Protein AF-A0AB34VGN8-F1 (afdb_monomer_lite)

Secondary structure (DSSP, 8-state):
-TTTHHHHHHHHHHHHHHH-GGG--HHHHHHHHHHTTT-HHHHHHHHHH-------TT------TT----PPP--SSS-S-----------TT-B--HHHHHHHHHHHHHHS---S--HHHHH-SSTT-BGGGSGGG-TTS---------

pLDDT: mean 86.6, std 7.95, range [56.22, 95.88]

Structure (mmCIF, N/CA/C/O backbone):
data_AF-A0AB34VGN8-F1
#
_entry.id   AF-A0AB34VGN8-F1
#
loop_
_atom_site.group_PDB
_atom_site.id
_atom_site.type_symbol
_atom_site.label_atom_id
_atom_site.label_alt_id
_atom_site.label_comp_id
_atom_site.label_asym_id
_atom_site.label_entity_id
_atom_site.label_seq_id
_atom_site.pdbx_PDB_ins_code
_atom_site.Cartn_x
_atom_site.Cartn_y
_atom_site.Cartn_z
_atom_site.occupancy
_atom_site.B_iso_or_equiv
_atom_site.auth_seq_id
_atom_site.auth_comp_id
_atom_site.auth_asym_id
_atom_site.auth_atom_id
_atom_site.pdbx_PDB_model_num
ATOM 1 N N . MET A 1 1 ? 4.651 -7.381 7.683 1.00 71.56 1 MET A N 1
ATOM 2 C CA . MET A 1 1 ? 4.475 -5.906 7.679 1.00 71.56 1 MET A CA 1
ATOM 3 C C . MET A 1 1 ? 3.024 -5.536 7.493 1.00 71.56 1 MET A C 1
ATOM 5 O O . MET A 1 1 ? 2.394 -5.264 8.498 1.00 71.56 1 MET A O 1
ATOM 9 N N . TYR A 1 2 ? 2.470 -5.624 6.280 1.00 74.44 2 TYR A N 1
ATOM 10 C CA . TYR A 1 2 ? 1.071 -5.264 6.053 1.00 74.44 2 TYR A CA 1
ATOM 11 C C . TYR A 1 2 ? 0.116 -6.008 6.992 1.00 74.44 2 TYR A C 1
ATOM 13 O O . TYR A 1 2 ? -0.821 -5.406 7.498 1.00 74.44 2 TYR A O 1
ATOM 21 N N . SER A 1 3 ? 0.352 -7.294 7.265 1.00 78.62 3 SER A N 1
ATOM 22 C CA . SER A 1 3 ? -0.505 -8.115 8.135 1.00 78.62 3 SER A CA 1
ATOM 23 C C . SER A 1 3 ? -0.320 -7.893 9.639 1.00 78.62 3 SER A C 1
ATOM 25 O O . SER A 1 3 ? -1.204 -8.272 10.397 1.00 78.62 3 SER A O 1
ATOM 27 N N . ASP A 1 4 ? 0.787 -7.281 10.069 1.00 82.62 4 ASP A N 1
ATOM 28 C CA . ASP A 1 4 ? 1.220 -7.326 11.476 1.00 82.62 4 ASP A CA 1
ATOM 29 C C . ASP A 1 4 ? 1.577 -5.940 12.015 1.00 82.62 4 ASP A C 1
ATOM 31 O O . ASP A 1 4 ? 1.075 -5.529 13.056 1.00 82.62 4 ASP A O 1
ATOM 35 N N . ILE A 1 5 ? 2.408 -5.199 11.277 1.00 84.81 5 ILE A N 1
ATOM 36 C CA . ILE A 1 5 ? 2.937 -3.891 11.667 1.00 84.81 5 ILE A CA 1
ATOM 37 C C . ILE A 1 5 ? 1.884 -2.806 11.459 1.00 84.81 5 ILE A C 1
ATOM 39 O O . ILE A 1 5 ? 1.540 -2.131 12.423 1.00 84.81 5 ILE A O 1
ATOM 43 N N . ASP A 1 6 ? 1.314 -2.675 10.256 1.00 84.25 6 ASP A N 1
ATOM 44 C CA . ASP A 1 6 ? 0.307 -1.634 9.993 1.00 84.25 6 ASP A CA 1
ATOM 45 C C . ASP A 1 6 ? -0.894 -1.746 10.952 1.00 84.25 6 ASP A C 1
ATOM 47 O O . ASP A 1 6 ? -1.248 -0.741 11.566 1.00 84.25 6 ASP A O 1
ATOM 51 N N . PRO A 1 7 ? -1.475 -2.944 11.199 1.00 85.62 7 PRO A N 1
ATOM 52 C CA . PRO A 1 7 ? -2.574 -3.079 12.149 1.00 85.62 7 PRO A CA 1
ATOM 53 C C . PRO A 1 7 ? -2.164 -2.785 13.597 1.00 85.62 7 PRO A C 1
ATOM 55 O O . PRO A 1 7 ? -2.998 -2.347 14.387 1.00 85.62 7 PRO A O 1
ATOM 58 N N . ALA A 1 8 ? -0.908 -3.047 13.975 1.00 89.44 8 ALA A N 1
ATOM 59 C CA . ALA A 1 8 ? -0.403 -2.710 15.304 1.00 89.44 8 ALA A CA 1
ATOM 60 C C . ALA A 1 8 ? -0.245 -1.194 15.475 1.00 89.44 8 ALA A C 1
ATOM 62 O O . ALA A 1 8 ? -0.656 -0.666 16.508 1.00 89.44 8 ALA A O 1
ATOM 63 N N . ILE A 1 9 ? 0.274 -0.500 14.455 1.00 89.38 9 ILE A N 1
ATOM 64 C CA . ILE A 1 9 ? 0.336 0.966 14.424 1.00 89.38 9 ILE A CA 1
ATOM 65 C C . ILE A 1 9 ? -1.080 1.533 14.534 1.00 89.38 9 ILE A C 1
ATOM 67 O O . ILE A 1 9 ? -1.334 2.352 15.409 1.00 89.38 9 ILE A O 1
ATOM 71 N N . ASP A 1 10 ? -2.028 1.048 13.730 1.00 87.38 10 ASP A N 1
ATOM 72 C CA . ASP A 1 10 ? -3.406 1.548 13.754 1.00 87.38 10 ASP A CA 1
ATOM 73 C C . ASP A 1 10 ? -4.055 1.378 15.138 1.00 87.38 10 ASP A C 1
ATOM 75 O O . ASP A 1 10 ? -4.687 2.305 15.645 1.00 87.38 10 ASP A O 1
ATOM 79 N N . LYS A 1 11 ? -3.855 0.224 15.792 1.00 89.50 11 LYS A N 1
ATOM 80 C CA . LYS A 1 11 ? -4.339 -0.022 17.162 1.00 89.50 11 LYS A CA 1
ATOM 81 C C . LYS A 1 11 ? -3.696 0.910 18.187 1.00 89.50 11 LYS A C 1
ATOM 83 O O . LYS A 1 11 ? -4.401 1.462 19.028 1.00 89.50 11 LYS A O 1
ATOM 88 N N . MET A 1 12 ? -2.375 1.081 18.128 1.00 92.31 12 MET A N 1
ATOM 89 C CA . MET A 1 12 ? -1.645 1.988 19.016 1.00 92.31 12 MET A CA 1
ATOM 90 C C . MET A 1 12 ? -2.165 3.420 18.867 1.00 92.31 12 MET A C 1
ATOM 92 O O . MET A 1 12 ? -2.486 4.071 19.857 1.00 92.31 12 MET A O 1
ATOM 96 N N . MET A 1 13 ? -2.301 3.889 17.631 1.00 91.62 13 MET A N 1
ATOM 97 C CA . MET A 1 13 ? -2.701 5.260 17.329 1.00 91.62 13 MET A CA 1
ATOM 98 C C . MET A 1 13 ? -4.159 5.535 17.708 1.00 91.62 13 MET A C 1
ATOM 100 O O . MET A 1 13 ? -4.460 6.609 18.221 1.00 91.62 13 MET A O 1
ATOM 104 N N . GLN A 1 14 ? -5.053 4.553 17.549 1.00 90.56 14 GLN A N 1
ATOM 105 C CA . GLN A 1 14 ? -6.417 4.627 18.087 1.00 90.56 14 GLN A CA 1
ATOM 106 C C . GLN A 1 14 ? -6.419 4.734 19.613 1.00 90.56 14 GLN A C 1
ATOM 108 O O . GLN A 1 14 ? -7.089 5.606 20.158 1.00 90.56 14 GLN A O 1
ATOM 113 N N . SER A 1 15 ? -5.617 3.915 20.299 1.00 93.50 15 SER A N 1
ATOM 114 C CA . SER A 1 15 ? -5.504 3.972 21.758 1.00 93.50 15 SER A CA 1
ATOM 115 C C . SER A 1 15 ? -5.001 5.332 22.250 1.00 93.50 15 SER A C 1
ATOM 117 O O . SER A 1 15 ? -5.508 5.826 23.255 1.00 93.50 15 SER A O 1
ATOM 119 N N . ILE A 1 16 ? -4.031 5.944 21.563 1.00 94.06 16 ILE A N 1
ATOM 120 C CA . ILE A 1 16 ? -3.542 7.294 21.887 1.00 94.06 16 ILE A CA 1
ATOM 121 C C . ILE A 1 16 ? -4.652 8.317 21.653 1.00 94.06 16 ILE A C 1
ATOM 123 O O . ILE A 1 16 ? -4.965 9.092 22.546 1.00 94.06 16 ILE A O 1
ATOM 127 N N . ALA A 1 17 ? -5.318 8.275 20.498 1.00 92.31 17 ALA A N 1
ATOM 128 C CA . ALA A 1 17 ? -6.390 9.217 20.185 1.00 92.31 17 ALA A CA 1
ATOM 129 C C . ALA A 1 17 ? -7.556 9.181 21.193 1.00 92.31 17 ALA A C 1
ATOM 131 O O . ALA A 1 17 ? -8.212 10.198 21.405 1.00 92.31 17 ALA A O 1
ATOM 132 N N . GLU A 1 18 ? -7.832 8.023 21.796 1.00 93.06 18 GLU A N 1
ATOM 133 C CA . GLU A 1 18 ? -8.916 7.844 22.769 1.00 93.06 18 GLU A CA 1
ATOM 134 C C . GLU A 1 18 ? -8.518 8.197 24.206 1.00 93.06 18 GLU A C 1
ATOM 136 O O . GLU A 1 18 ? -9.338 8.740 24.945 1.00 93.06 18 GLU A O 1
ATOM 141 N N . ASN A 1 19 ? -7.288 7.878 24.614 1.00 95.88 19 ASN A N 1
ATOM 142 C CA . ASN A 1 19 ? -6.876 7.948 26.021 1.00 95.88 19 ASN A CA 1
ATOM 143 C C . ASN A 1 19 ? -5.882 9.077 26.315 1.00 95.88 19 ASN A C 1
ATOM 145 O O . ASN A 1 19 ? -5.734 9.463 27.471 1.00 95.88 19 ASN A O 1
ATOM 149 N N . ASP A 1 20 ? -5.200 9.586 25.291 1.00 94.50 20 ASP A N 1
ATOM 150 C CA . ASP A 1 20 ? -4.138 10.584 25.404 1.00 94.50 20 ASP A CA 1
ATOM 151 C C . ASP A 1 20 ? -4.055 11.479 24.145 1.00 94.50 20 ASP A C 1
ATOM 153 O O . ASP A 1 20 ? -3.052 11.487 23.421 1.00 94.50 20 ASP A O 1
ATOM 157 N N . PRO A 1 21 ? -5.135 12.216 23.820 1.00 90.06 21 PRO A N 1
ATOM 158 C CA . PRO A 1 21 ? -5.215 12.993 22.585 1.00 90.06 21 PRO A CA 1
ATOM 159 C C . PRO A 1 21 ? -4.195 14.138 22.514 1.00 90.06 21 PRO A C 1
ATOM 161 O O . PRO A 1 21 ? -3.899 14.608 21.420 1.00 90.06 21 PRO A O 1
ATOM 164 N N . GLU A 1 22 ? -3.642 14.586 23.645 1.00 92.38 22 GLU A N 1
ATOM 165 C CA . GLU A 1 22 ? -2.608 15.632 23.683 1.00 92.38 22 GLU A CA 1
ATOM 166 C C . GLU A 1 22 ? -1.274 15.155 23.087 1.00 92.38 22 GLU A C 1
ATOM 168 O O . GLU A 1 22 ? -0.515 15.965 22.560 1.00 92.38 22 GLU A O 1
ATOM 173 N N . ASN A 1 23 ? -1.018 13.843 23.109 1.00 91.31 23 ASN A N 1
ATOM 174 C CA . ASN A 1 23 ? 0.157 13.217 22.498 1.00 91.31 23 ASN A CA 1
ATOM 175 C C . ASN A 1 23 ? -0.114 12.673 21.084 1.00 91.31 23 ASN A C 1
ATOM 177 O O . ASN A 1 23 ? 0.728 11.981 20.504 1.00 91.31 23 ASN A O 1
ATOM 181 N N . LEU A 1 24 ? -1.283 12.968 20.507 1.00 92.56 24 LEU A N 1
ATOM 182 C CA . LEU A 1 24 ? -1.620 12.549 19.155 1.00 92.56 24 LEU A CA 1
ATOM 183 C C . LEU A 1 24 ? -0.980 13.486 18.120 1.00 92.56 24 LEU A C 1
ATOM 185 O O . LEU A 1 24 ? -1.452 14.598 17.892 1.00 92.56 24 LEU A O 1
ATOM 189 N N . ASP A 1 25 ? 0.063 13.006 17.445 1.00 92.62 25 ASP A N 1
ATOM 190 C CA . ASP A 1 25 ? 0.825 13.783 16.465 1.00 92.62 25 ASP A CA 1
ATOM 191 C C . ASP A 1 25 ? 0.889 13.100 15.086 1.00 92.62 25 ASP A C 1
ATOM 193 O O . ASP A 1 25 ? 1.143 11.896 14.961 1.00 92.62 25 ASP A O 1
ATOM 197 N N . LEU A 1 26 ? 0.680 13.898 14.033 1.00 90.50 26 LEU A N 1
ATOM 198 C CA . LEU A 1 26 ? 0.717 13.439 12.645 1.00 90.50 26 LEU A CA 1
ATOM 199 C C . LEU A 1 26 ? 2.127 13.005 12.237 1.00 90.50 26 LEU A C 1
ATOM 201 O O . LEU A 1 26 ? 2.263 12.012 11.527 1.00 90.50 26 LEU A O 1
ATOM 205 N N . GLN A 1 27 ? 3.174 13.721 12.662 1.00 91.25 27 GLN A N 1
ATOM 206 C CA . GLN A 1 27 ? 4.543 13.368 12.268 1.00 91.25 27 GLN A CA 1
ATOM 207 C C . GLN A 1 27 ? 4.954 12.024 12.861 1.00 91.25 27 GLN A C 1
ATOM 209 O O . GLN A 1 27 ? 5.486 11.180 12.151 1.00 91.25 27 GLN A O 1
ATOM 214 N N . SER A 1 28 ? 4.607 11.777 14.120 1.00 89.38 28 SER A N 1
ATOM 215 C CA . SER A 1 28 ? 4.819 10.500 14.800 1.00 89.38 28 SER A CA 1
ATOM 216 C C . SER A 1 28 ? 4.075 9.355 14.105 1.00 89.38 28 SER A C 1
ATOM 218 O O . SER A 1 28 ? 4.643 8.283 13.895 1.00 89.38 28 SER A O 1
ATOM 220 N N . TYR A 1 29 ? 2.827 9.585 13.676 1.00 89.31 29 TYR A N 1
ATOM 221 C CA . TYR A 1 29 ? 2.072 8.623 12.867 1.00 89.31 29 TYR A CA 1
ATOM 222 C C . TYR A 1 29 ? 2.769 8.306 11.533 1.00 89.31 29 TYR A C 1
ATOM 224 O O . TYR A 1 29 ? 2.933 7.134 11.178 1.00 89.31 29 TYR A O 1
ATOM 232 N N . LEU A 1 30 ? 3.178 9.342 10.793 1.00 88.31 30 LEU A N 1
ATOM 233 C CA . LEU A 1 30 ? 3.865 9.193 9.510 1.00 88.31 30 LEU A CA 1
ATOM 234 C C . LEU A 1 30 ? 5.199 8.461 9.692 1.00 88.31 30 LEU A C 1
ATOM 236 O O . LEU A 1 30 ? 5.480 7.514 8.959 1.00 88.31 30 LEU A O 1
ATOM 240 N N . GLU A 1 31 ? 5.975 8.828 10.709 1.00 89.31 31 GLU A N 1
ATOM 241 C CA . GLU A 1 31 ? 7.247 8.188 11.028 1.00 89.31 31 GLU A CA 1
ATOM 242 C C . GLU A 1 31 ? 7.050 6.705 11.352 1.00 89.31 31 GLU A C 1
ATOM 244 O O . GLU A 1 31 ? 7.736 5.865 10.781 1.00 89.31 31 GLU A O 1
ATOM 249 N N . LEU A 1 32 ? 6.066 6.325 12.173 1.00 87.94 32 LEU A N 1
ATOM 250 C CA . LEU A 1 32 ? 5.785 4.910 12.460 1.00 87.94 32 LEU A CA 1
ATOM 251 C C . LEU A 1 32 ? 5.445 4.112 11.193 1.00 87.94 32 LEU A C 1
ATOM 253 O O . LEU A 1 32 ? 5.907 2.982 11.024 1.00 87.94 32 LEU A O 1
ATOM 257 N N . ARG A 1 33 ? 4.660 4.699 10.282 1.00 84.88 33 ARG A N 1
ATOM 258 C CA . ARG A 1 33 ? 4.240 4.051 9.027 1.00 84.88 33 ARG A CA 1
ATOM 259 C C . ARG A 1 33 ? 5.371 3.958 8.003 1.00 84.88 33 ARG A C 1
ATOM 261 O O . ARG A 1 33 ? 5.430 2.982 7.257 1.00 84.88 33 ARG A O 1
ATOM 268 N N . HIS A 1 34 ? 6.258 4.949 7.946 1.00 84.25 34 HIS A N 1
ATOM 269 C CA . HIS A 1 34 ? 7.319 5.021 6.942 1.00 84.25 34 HIS A CA 1
ATOM 270 C C . HIS A 1 34 ? 8.648 4.423 7.419 1.00 84.25 34 HIS A C 1
ATOM 272 O O . HIS A 1 34 ? 9.316 3.744 6.637 1.00 84.25 34 HIS A O 1
ATOM 278 N N . SER A 1 35 ? 9.039 4.633 8.674 1.00 82.44 35 SER A N 1
ATOM 279 C CA . SER A 1 35 ? 10.381 4.318 9.192 1.00 82.44 35 SER A CA 1
ATOM 280 C C . SER A 1 35 ? 10.749 2.842 9.106 1.00 82.44 35 SER A C 1
ATOM 282 O O . SER A 1 35 ? 11.895 2.519 8.815 1.00 82.44 35 SER A O 1
ATOM 284 N N . VAL A 1 36 ? 9.796 1.924 9.294 1.00 79.69 36 VAL A N 1
ATOM 285 C CA . VAL A 1 36 ? 10.084 0.481 9.259 1.00 79.69 36 VAL A CA 1
ATOM 286 C C . VAL A 1 36 ? 10.583 0.058 7.872 1.00 79.69 36 VAL A C 1
ATOM 288 O O . VAL A 1 36 ? 11.609 -0.618 7.767 1.00 79.69 36 VAL A O 1
ATOM 291 N N . LEU A 1 37 ? 9.900 0.497 6.807 1.00 81.00 37 LEU A N 1
ATOM 292 C CA . LEU A 1 37 ? 10.311 0.240 5.418 1.00 81.00 37 LEU A CA 1
ATOM 293 C C . LEU A 1 37 ? 11.521 1.059 4.988 1.00 81.00 37 LEU A C 1
ATOM 295 O O . LEU A 1 37 ? 12.278 0.603 4.141 1.00 81.00 37 LEU A O 1
ATOM 299 N N . ASN A 1 38 ? 11.693 2.249 5.559 1.00 83.19 38 ASN A N 1
ATOM 300 C CA . ASN A 1 38 ? 12.762 3.174 5.195 1.00 83.19 38 ASN A CA 1
ATOM 301 C C . ASN A 1 38 ? 13.944 3.132 6.178 1.00 83.19 38 ASN A C 1
ATOM 303 O O . ASN A 1 38 ? 14.779 4.036 6.193 1.00 83.19 38 ASN A O 1
ATOM 307 N N . SER A 1 39 ? 14.025 2.095 7.015 1.00 88.06 39 SER A N 1
ATOM 308 C CA . SER A 1 39 ? 15.112 1.947 7.978 1.00 88.06 39 SER A CA 1
ATOM 309 C C . SER A 1 39 ? 16.438 1.708 7.258 1.00 88.06 39 SER A C 1
ATOM 311 O O . SER A 1 39 ? 16.489 1.065 6.209 1.00 88.06 39 SER A O 1
ATOM 313 N N . SER A 1 40 ? 17.539 2.172 7.852 1.00 90.19 40 SER A N 1
ATOM 314 C CA . SER A 1 40 ? 18.880 1.996 7.278 1.00 90.19 40 SER A CA 1
ATOM 315 C C . SER A 1 40 ? 19.213 0.528 6.998 1.00 90.19 40 SER A C 1
ATOM 317 O O . SER A 1 40 ? 19.801 0.228 5.965 1.00 90.19 40 SER A O 1
ATOM 319 N N . ALA A 1 41 ? 18.778 -0.392 7.866 1.00 90.19 41 ALA A N 1
ATOM 320 C CA . ALA A 1 41 ? 18.965 -1.828 7.682 1.00 90.19 41 ALA A CA 1
ATOM 321 C C . ALA A 1 41 ? 18.245 -2.361 6.430 1.00 90.19 41 ALA A C 1
ATOM 323 O O . ALA A 1 41 ? 18.845 -3.107 5.655 1.00 90.19 41 ALA A O 1
ATOM 324 N N . ILE A 1 42 ? 16.987 -1.961 6.202 1.00 88.31 42 ILE A N 1
ATOM 325 C CA . ILE A 1 42 ? 16.249 -2.337 4.988 1.00 88.31 42 ILE A CA 1
ATOM 326 C C . ILE A 1 42 ? 16.903 -1.712 3.756 1.00 88.31 42 ILE A C 1
ATOM 328 O O . ILE A 1 42 ? 17.112 -2.416 2.773 1.00 88.31 42 ILE A O 1
ATOM 332 N N . SER A 1 43 ? 17.313 -0.444 3.823 1.00 89.00 43 SER A N 1
ATOM 333 C CA . SER A 1 43 ? 18.029 0.220 2.729 1.00 89.00 43 SER A CA 1
ATOM 334 C C . SER A 1 43 ? 19.337 -0.490 2.371 1.00 89.00 43 SER A C 1
ATOM 336 O O . SER A 1 43 ? 19.617 -0.682 1.193 1.00 89.00 43 SER A O 1
ATOM 338 N N . THR A 1 44 ? 20.119 -0.951 3.355 1.00 91.25 44 THR A N 1
ATOM 339 C CA . THR A 1 44 ? 21.337 -1.743 3.105 1.00 91.25 44 THR A CA 1
ATOM 340 C C . THR A 1 44 ? 21.027 -3.072 2.416 1.00 91.25 44 THR A C 1
ATOM 342 O O . THR A 1 44 ? 21.732 -3.455 1.484 1.00 91.25 44 THR A O 1
ATOM 345 N N . LEU A 1 45 ? 19.974 -3.776 2.846 1.00 91.06 45 LEU A N 1
ATOM 346 C CA . LEU A 1 45 ? 19.554 -5.022 2.201 1.00 91.06 45 LEU A CA 1
ATOM 347 C C . LEU A 1 45 ? 19.090 -4.774 0.765 1.00 91.06 45 LEU A C 1
ATOM 349 O O . LEU A 1 45 ? 19.479 -5.509 -0.139 1.00 91.06 45 LEU A O 1
ATOM 353 N N . LEU A 1 46 ? 18.290 -3.732 0.548 1.00 90.12 46 LEU A N 1
ATOM 354 C CA . LEU A 1 46 ? 17.817 -3.365 -0.780 1.00 90.12 46 LEU A CA 1
ATOM 355 C C . LEU A 1 46 ? 18.975 -2.973 -1.687 1.00 90.12 46 LEU A C 1
ATOM 357 O O . LEU A 1 46 ? 19.025 -3.466 -2.798 1.00 90.12 46 LEU A O 1
ATOM 361 N N . GLU A 1 47 ? 19.940 -2.179 -1.231 1.00 90.31 47 GLU A N 1
ATOM 362 C CA . GLU A 1 47 ? 21.089 -1.811 -2.065 1.00 90.31 47 GLU A CA 1
ATOM 363 C C . GLU A 1 47 ? 21.907 -3.032 -2.503 1.00 90.31 47 GLU A C 1
ATOM 365 O O . GLU A 1 47 ? 22.392 -3.084 -3.629 1.00 90.31 47 GLU A O 1
ATOM 370 N N . TYR A 1 48 ? 22.023 -4.042 -1.638 1.00 92.94 48 TYR A N 1
ATOM 371 C CA . TYR A 1 48 ? 22.736 -5.273 -1.968 1.00 92.94 48 TYR A CA 1
ATOM 372 C C . TYR A 1 48 ? 21.956 -6.179 -2.934 1.00 92.94 48 TYR A C 1
ATOM 374 O O . TYR A 1 48 ? 22.548 -6.781 -3.828 1.00 92.94 48 TYR A O 1
ATOM 382 N N . PHE A 1 49 ? 20.640 -6.306 -2.743 1.00 91.19 49 PHE A N 1
ATOM 383 C CA . PHE A 1 49 ? 19.797 -7.235 -3.504 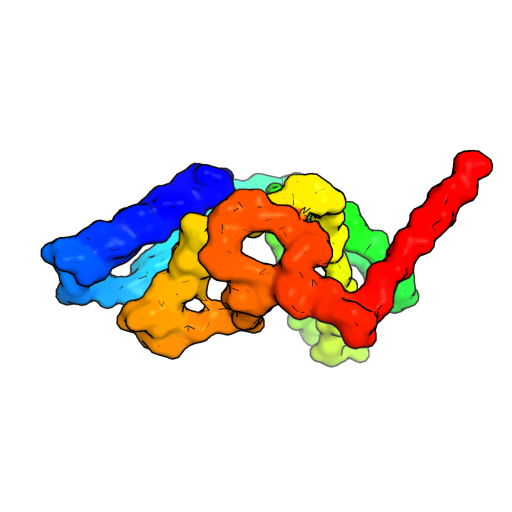1.00 91.19 49 PHE A CA 1
ATOM 384 C C . PHE A 1 49 ? 19.028 -6.590 -4.663 1.00 91.19 49 PHE A C 1
ATOM 386 O O . PHE A 1 49 ? 18.344 -7.311 -5.393 1.00 91.19 49 PHE A O 1
ATOM 393 N N . LYS A 1 50 ? 19.077 -5.263 -4.830 1.00 89.56 50 LYS A N 1
ATOM 394 C CA . LYS A 1 50 ? 18.285 -4.582 -5.856 1.00 89.56 50 LYS A CA 1
ATOM 395 C C . LYS A 1 50 ? 18.734 -4.999 -7.248 1.00 89.56 50 LYS A C 1
ATOM 397 O O . LYS A 1 50 ? 19.920 -5.095 -7.554 1.00 89.56 50 LYS A O 1
ATOM 402 N N . CYS A 1 51 ? 17.739 -5.151 -8.106 1.00 88.50 51 CYS A N 1
ATOM 403 C CA . CYS A 1 51 ? 17.903 -5.193 -9.545 1.00 88.50 51 CYS A CA 1
ATOM 404 C C . CYS A 1 51 ? 17.185 -3.972 -10.116 1.00 88.50 51 CYS A C 1
ATOM 406 O O . CYS A 1 51 ? 16.066 -3.670 -9.699 1.00 88.50 51 CYS A O 1
ATOM 408 N N . THR A 1 52 ? 17.828 -3.281 -11.055 1.00 88.69 52 THR A N 1
ATOM 409 C CA . THR A 1 52 ? 17.244 -2.115 -11.723 1.00 88.69 52 THR A CA 1
ATOM 410 C C . THR A 1 52 ? 16.912 -2.473 -13.160 1.0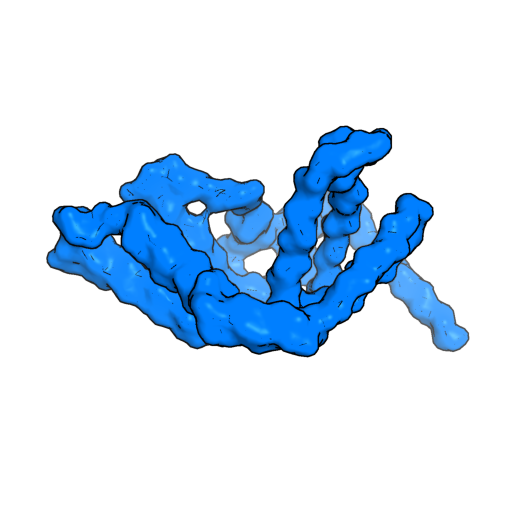0 88.69 52 THR A C 1
ATOM 412 O O . THR A 1 52 ? 17.804 -2.795 -13.945 1.00 88.69 52 THR A O 1
ATOM 415 N N . ASP A 1 53 ? 15.632 -2.381 -13.503 1.00 87.69 53 ASP A N 1
ATOM 416 C CA . ASP A 1 53 ? 15.142 -2.612 -14.857 1.00 87.69 53 ASP A CA 1
ATOM 417 C C . ASP A 1 53 ? 15.180 -1.324 -15.692 1.00 87.69 53 ASP A C 1
ATOM 419 O O . ASP A 1 53 ? 14.793 -0.242 -15.240 1.00 87.69 53 ASP A O 1
ATOM 423 N N . ALA A 1 54 ? 15.629 -1.446 -16.942 1.00 88.56 54 ALA A N 1
ATOM 424 C CA . ALA A 1 54 ? 15.663 -0.357 -17.914 1.00 88.56 54 ALA A CA 1
ATOM 425 C C . ALA A 1 54 ? 14.445 -0.440 -18.845 1.00 88.56 54 ALA A C 1
ATOM 427 O O . ALA A 1 54 ? 14.531 -0.989 -19.9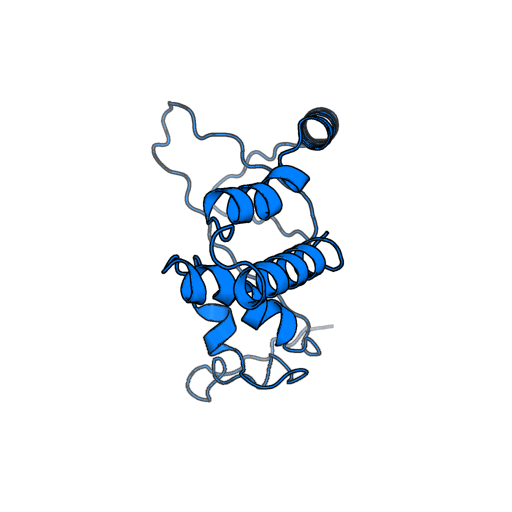41 1.00 88.56 54 ALA A O 1
ATOM 428 N N . PHE A 1 55 ? 13.308 0.090 -18.391 1.00 89.62 55 PHE A N 1
ATOM 429 C CA . PHE A 1 55 ? 12.056 0.049 -19.151 1.00 89.62 55 PHE A CA 1
ATOM 430 C C . PHE A 1 55 ? 12.041 1.015 -20.340 1.00 89.62 55 PHE A C 1
ATOM 432 O O . PHE A 1 55 ? 12.455 2.172 -20.227 1.00 89.62 55 PHE A O 1
ATOM 439 N N . VAL A 1 56 ? 11.450 0.570 -21.447 1.00 89.75 56 VAL A N 1
ATOM 440 C CA . VAL A 1 56 ? 11.038 1.409 -22.581 1.00 89.75 56 VAL A CA 1
ATOM 441 C C . VAL A 1 56 ? 9.506 1.481 -22.683 1.00 89.75 56 VAL A C 1
ATOM 443 O O . VAL A 1 56 ? 8.804 0.640 -22.113 1.00 89.75 56 VAL A O 1
ATOM 446 N N . PRO A 1 57 ? 8.930 2.479 -23.387 1.00 91.25 57 PRO A N 1
ATOM 447 C CA . PRO A 1 57 ? 7.484 2.546 -23.578 1.00 91.25 57 PRO A CA 1
ATOM 448 C C . PRO A 1 57 ? 6.925 1.255 -24.191 1.00 91.25 57 PRO A C 1
ATOM 450 O O . PRO A 1 57 ? 7.328 0.855 -25.280 1.00 91.25 57 PRO A O 1
ATOM 453 N N . GLY A 1 58 ? 5.973 0.633 -23.493 1.00 92.50 58 GLY A N 1
ATOM 454 C CA . GLY A 1 58 ? 5.374 -0.650 -23.876 1.00 92.50 58 GLY A CA 1
ATOM 455 C C . GLY A 1 58 ? 5.802 -1.824 -22.995 1.00 92.50 58 GLY A C 1
ATOM 456 O O . GLY A 1 58 ? 5.082 -2.822 -22.960 1.00 92.50 58 GLY A O 1
ATOM 457 N N . ASP A 1 59 ? 6.895 -1.694 -22.239 1.00 95.38 59 ASP A N 1
ATOM 458 C CA . ASP A 1 59 ? 7.290 -2.716 -21.273 1.00 95.38 59 ASP A CA 1
ATOM 459 C C . ASP A 1 59 ? 6.293 -2.811 -20.115 1.00 95.38 59 ASP A C 1
ATOM 461 O O . ASP A 1 59 ? 5.690 -1.824 -19.678 1.00 95.38 59 ASP A O 1
ATOM 465 N N . VAL A 1 60 ? 6.138 -4.030 -19.596 1.00 94.25 60 VAL A N 1
ATOM 466 C CA . VAL A 1 60 ? 5.229 -4.339 -18.494 1.00 94.25 60 VAL A CA 1
ATOM 467 C C . VAL A 1 60 ? 6.002 -5.035 -17.386 1.00 94.25 60 VAL A C 1
ATOM 469 O O . VAL A 1 60 ? 6.604 -6.085 -17.597 1.00 94.25 60 VAL A O 1
ATOM 472 N N . PHE A 1 61 ? 5.915 -4.480 -16.179 1.00 92.44 61 PHE A N 1
ATOM 473 C CA . PHE A 1 61 ? 6.426 -5.108 -14.969 1.00 92.44 61 PHE A CA 1
ATOM 474 C C . PHE A 1 61 ? 5.268 -5.604 -14.104 1.00 92.44 61 PHE A C 1
ATOM 476 O O . PHE A 1 61 ? 4.430 -4.818 -13.657 1.00 92.44 61 PHE A O 1
ATOM 483 N N . ILE A 1 62 ? 5.212 -6.918 -13.878 1.00 93.88 62 ILE A N 1
ATOM 484 C CA . ILE A 1 62 ? 4.198 -7.562 -13.038 1.00 93.88 62 ILE A CA 1
ATOM 485 C C . ILE A 1 62 ? 4.883 -8.077 -11.781 1.00 93.88 62 ILE A C 1
ATOM 487 O O . ILE A 1 62 ? 5.786 -8.906 -11.849 1.00 93.88 62 ILE A O 1
ATOM 491 N N . PHE A 1 63 ? 4.415 -7.620 -10.624 1.00 92.94 63 PHE A N 1
ATOM 492 C CA . PHE A 1 63 ? 4.946 -8.043 -9.336 1.00 92.94 63 PHE A CA 1
ATOM 493 C C . PHE A 1 63 ? 3.836 -8.171 -8.292 1.00 92.94 63 PHE A C 1
ATOM 495 O O . PHE A 1 63 ? 2.763 -7.572 -8.399 1.00 92.94 63 PHE A O 1
ATOM 502 N N . ASN A 1 64 ? 4.087 -8.982 -7.263 1.00 92.38 64 ASN A N 1
ATOM 503 C CA . ASN A 1 64 ? 3.169 -9.119 -6.137 1.00 92.38 64 ASN A CA 1
ATOM 504 C C . ASN A 1 64 ? 3.206 -7.845 -5.278 1.00 92.38 64 ASN A C 1
ATOM 506 O O . ASN A 1 64 ? 4.284 -7.343 -4.979 1.00 92.38 64 ASN A O 1
ATOM 510 N N . LYS A 1 65 ? 2.049 -7.365 -4.799 1.00 87.38 65 LYS A N 1
ATOM 511 C CA . LYS A 1 65 ? 1.958 -6.147 -3.968 1.00 87.38 65 LYS A CA 1
ATOM 512 C C . LYS A 1 65 ? 2.858 -6.153 -2.721 1.00 87.38 65 LYS A C 1
ATOM 514 O O . LYS A 1 65 ? 3.144 -5.092 -2.186 1.00 87.38 65 LYS A O 1
ATOM 519 N N . ASN A 1 66 ? 3.241 -7.336 -2.233 1.00 87.19 66 ASN A N 1
ATOM 520 C CA . ASN A 1 66 ? 4.076 -7.508 -1.045 1.00 87.19 66 ASN A CA 1
ATOM 521 C C . ASN A 1 66 ? 5.583 -7.469 -1.352 1.00 87.19 66 ASN A C 1
ATOM 523 O O . ASN A 1 66 ? 6.384 -7.601 -0.430 1.00 87.19 66 ASN A O 1
ATOM 527 N N . VAL A 1 67 ? 5.982 -7.328 -2.620 1.00 88.06 67 VAL A N 1
ATOM 528 C CA . VAL A 1 67 ? 7.386 -7.126 -2.987 1.00 88.06 67 VAL A CA 1
ATOM 529 C C . VAL A 1 67 ? 7.823 -5.750 -2.499 1.00 88.06 67 VAL A C 1
ATOM 531 O O . VAL A 1 67 ? 7.241 -4.727 -2.872 1.00 88.06 67 VAL A O 1
ATOM 534 N N . ILE A 1 68 ? 8.865 -5.735 -1.673 1.00 86.44 68 ILE A N 1
ATOM 535 C CA . ILE A 1 68 ? 9.535 -4.504 -1.263 1.00 86.44 68 ILE A CA 1
ATOM 536 C C . ILE A 1 68 ? 10.296 -3.979 -2.479 1.00 86.44 68 ILE A C 1
ATOM 538 O O . ILE A 1 68 ? 11.086 -4.703 -3.080 1.00 86.44 68 ILE A O 1
ATOM 542 N N . HIS A 1 69 ? 10.028 -2.734 -2.852 1.00 87.69 69 HIS A N 1
ATOM 543 C CA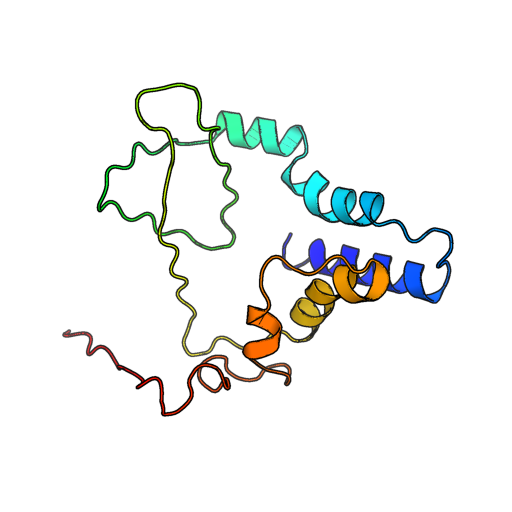 . HIS A 1 69 ? 10.629 -2.082 -4.006 1.00 87.69 69 HIS A CA 1
ATOM 544 C C . HIS A 1 69 ? 10.917 -0.618 -3.684 1.00 87.69 69 HIS A C 1
ATOM 546 O O . HIS A 1 69 ? 10.275 -0.020 -2.819 1.00 87.69 69 HIS A O 1
ATOM 552 N N . VAL A 1 70 ? 11.877 -0.046 -4.406 1.00 86.75 70 VAL A N 1
ATOM 553 C CA . VAL A 1 70 ? 12.250 1.368 -4.330 1.00 86.75 70 VAL A CA 1
ATOM 554 C C . VAL A 1 70 ? 12.287 1.953 -5.730 1.00 86.75 70 VAL A C 1
ATOM 556 O O . VAL A 1 70 ? 12.502 1.245 -6.711 1.00 86.75 70 VAL A O 1
ATOM 559 N N . SER A 1 71 ? 12.033 3.253 -5.827 1.00 87.00 71 SER A N 1
ATOM 560 C CA . SER A 1 71 ? 12.204 3.990 -7.074 1.00 87.00 71 SER A CA 1
ATOM 561 C C . SER A 1 71 ? 13.544 4.702 -7.057 1.00 87.00 71 SER A C 1
ATOM 563 O O . SER A 1 71 ? 13.823 5.448 -6.123 1.00 87.00 71 SER A O 1
ATOM 565 N N . GLU A 1 72 ? 14.326 4.526 -8.117 1.00 86.50 72 GLU A N 1
ATOM 566 C CA . GLU A 1 72 ? 15.467 5.402 -8.377 1.00 86.50 72 GLU A CA 1
ATOM 567 C C . GLU A 1 72 ? 14.959 6.830 -8.668 1.00 86.50 72 GLU A C 1
ATOM 569 O O . GLU A 1 72 ? 13.924 6.987 -9.343 1.00 86.50 72 GLU A O 1
ATOM 574 N N . PRO A 1 73 ? 15.640 7.868 -8.150 1.00 88.00 73 PRO A N 1
ATOM 575 C CA . PRO A 1 73 ? 15.262 9.254 -8.385 1.00 88.00 73 PRO A CA 1
ATOM 576 C C . PRO A 1 73 ? 15.405 9.609 -9.868 1.00 88.00 73 PRO A C 1
ATOM 578 O O . PRO A 1 73 ? 16.342 9.183 -10.543 1.00 88.00 73 PRO A O 1
ATOM 581 N N . LEU A 1 74 ? 14.480 10.425 -10.380 1.00 89.38 74 LEU A N 1
ATOM 582 C CA . LEU A 1 74 ? 14.620 11.007 -11.712 1.00 89.38 74 LEU A CA 1
ATOM 583 C C . LEU A 1 74 ? 15.655 12.135 -11.637 1.00 89.38 74 LEU A C 1
ATOM 585 O O . LEU A 1 74 ? 15.387 13.186 -11.058 1.00 89.38 74 LEU A O 1
ATOM 589 N N . LEU A 1 75 ? 16.846 11.880 -12.174 1.00 90.31 75 LEU A N 1
ATOM 590 C CA . LEU A 1 75 ? 17.924 12.863 -12.271 1.00 90.31 75 LEU A CA 1
ATOM 591 C C . LEU A 1 75 ? 17.771 13.719 -13.535 1.00 90.31 75 LEU A C 1
ATOM 593 O O . LEU A 1 75 ? 16.992 13.393 -14.431 1.00 90.31 75 LEU A O 1
ATOM 597 N N . GLU A 1 76 ? 18.534 14.808 -13.610 1.00 93.00 76 GLU A N 1
ATOM 598 C CA . GLU A 1 76 ? 18.585 15.668 -14.794 1.00 93.00 76 GLU A CA 1
ATOM 599 C C . GLU A 1 76 ? 18.985 14.871 -16.048 1.00 93.00 76 GLU A C 1
ATOM 601 O O . GLU A 1 76 ? 19.908 14.052 -16.022 1.00 93.00 76 GLU A O 1
ATOM 606 N N . GLY A 1 77 ? 18.282 15.106 -17.157 1.00 90.44 77 GLY A N 1
ATOM 607 C CA . GLY A 1 77 ? 18.498 14.380 -18.400 1.00 90.44 77 GLY A CA 1
ATOM 608 C C . GLY A 1 77 ? 17.489 14.740 -19.493 1.00 90.44 77 GLY A C 1
ATOM 609 O O . GLY A 1 77 ? 16.699 15.667 -19.333 1.00 90.44 77 GLY A O 1
ATOM 610 N N . PRO A 1 78 ? 17.488 14.003 -20.618 1.00 88.56 78 PRO A N 1
ATOM 611 C CA . PRO A 1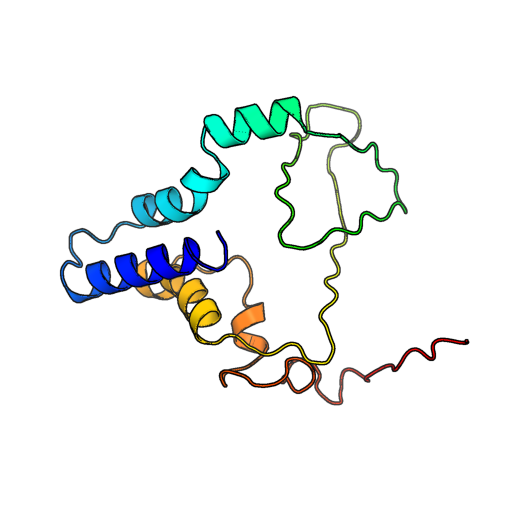 78 ? 16.631 14.291 -21.773 1.00 88.56 78 PRO A CA 1
ATOM 612 C C . PRO A 1 78 ? 15.141 13.992 -21.538 1.00 88.56 78 PRO A C 1
ATOM 614 O O . PRO A 1 78 ? 14.310 14.341 -22.373 1.00 88.56 78 PRO A O 1
ATOM 617 N N . ILE A 1 79 ? 14.800 13.310 -20.442 1.00 85.31 79 ILE A N 1
ATOM 618 C CA . ILE A 1 79 ? 13.429 12.963 -20.073 1.00 85.31 79 ILE A CA 1
ATOM 619 C C . ILE A 1 79 ? 13.045 13.796 -18.854 1.00 85.31 79 ILE A C 1
ATOM 621 O O . ILE A 1 79 ? 13.559 13.576 -17.762 1.00 85.31 79 ILE A O 1
ATOM 625 N N . GLU A 1 80 ? 12.104 14.718 -19.037 1.00 90.31 80 GLU A N 1
ATOM 626 C CA . GLU A 1 80 ? 11.629 15.594 -17.959 1.00 90.31 80 GLU A CA 1
ATOM 627 C C . GLU A 1 80 ? 10.654 14.887 -17.006 1.00 90.31 80 GLU A C 1
ATOM 629 O O . GLU A 1 80 ? 10.486 15.301 -15.861 1.00 90.31 80 GLU A O 1
ATOM 634 N N . THR A 1 81 ? 9.984 13.819 -17.461 1.00 89.88 81 THR A N 1
ATOM 635 C CA . THR A 1 81 ? 8.967 13.109 -16.672 1.00 89.88 81 THR A CA 1
ATOM 636 C C . THR A 1 81 ? 8.935 11.610 -16.967 1.00 89.88 81 THR A C 1
ATOM 638 O O . THR A 1 81 ? 9.136 11.172 -18.098 1.00 89.88 81 THR A O 1
ATOM 641 N N . ARG A 1 82 ? 8.612 10.805 -15.947 1.00 87.75 82 ARG A N 1
ATOM 642 C CA . ARG A 1 82 ? 8.349 9.365 -16.085 1.00 87.75 82 ARG A CA 1
ATOM 643 C C . ARG A 1 82 ? 6.876 9.090 -15.808 1.00 87.75 82 ARG A C 1
ATOM 645 O O . ARG A 1 82 ? 6.423 9.258 -14.679 1.00 87.75 82 ARG A O 1
ATOM 652 N N . THR A 1 83 ? 6.150 8.627 -16.822 1.00 89.88 83 THR A N 1
ATOM 653 C CA . THR A 1 83 ? 4.740 8.236 -16.687 1.00 89.88 83 THR A CA 1
ATOM 654 C C . THR A 1 83 ? 4.617 6.719 -16.713 1.00 89.88 83 THR A C 1
ATOM 656 O O . THR A 1 83 ? 5.172 6.068 -17.593 1.00 89.88 83 THR A O 1
ATOM 659 N N . ALA A 1 84 ? 3.868 6.163 -15.762 1.00 91.12 84 ALA A N 1
ATOM 660 C CA . ALA A 1 84 ? 3.545 4.744 -15.706 1.00 91.12 84 ALA A CA 1
ATOM 661 C C . ALA A 1 84 ? 2.031 4.560 -15.578 1.00 91.12 84 ALA A C 1
ATOM 663 O O . ALA A 1 84 ? 1.362 5.310 -14.865 1.00 91.12 84 ALA A O 1
ATOM 664 N N . PHE A 1 85 ? 1.499 3.538 -16.246 1.00 92.94 85 PHE A N 1
ATOM 665 C CA . PHE A 1 85 ? 0.129 3.087 -16.040 1.00 92.94 85 PHE A CA 1
ATOM 666 C C . PHE A 1 85 ? 0.130 1.908 -15.066 1.00 92.94 85 PHE A C 1
ATOM 668 O O . PHE A 1 85 ? 0.832 0.923 -15.281 1.00 92.94 85 PHE A O 1
ATOM 675 N N . VAL A 1 86 ? -0.659 2.006 -13.995 1.00 90.38 86 VAL A N 1
ATOM 676 C CA . VAL A 1 86 ? -0.736 0.970 -12.958 1.00 90.38 86 VAL A CA 1
ATOM 677 C C . VAL A 1 86 ? -2.093 0.284 -13.022 1.00 90.38 86 VAL A C 1
ATOM 679 O O . VAL A 1 86 ? -3.129 0.916 -12.829 1.00 90.38 86 VAL A O 1
ATOM 682 N N . MET A 1 87 ? -2.075 -1.033 -13.222 1.00 91.00 87 MET A N 1
ATOM 683 C CA . MET A 1 87 ? -3.245 -1.900 -13.109 1.00 91.00 87 MET A CA 1
ATOM 684 C C . MET A 1 87 ? -3.018 -2.912 -11.989 1.00 91.00 87 MET A C 1
ATOM 686 O O . MET A 1 87 ? -1.934 -3.475 -11.859 1.00 91.00 87 MET A O 1
ATOM 690 N N . ARG A 1 88 ? -4.047 -3.150 -11.172 1.00 88.25 88 ARG A N 1
ATOM 691 C CA . ARG A 1 88 ? -4.015 -4.162 -10.112 1.00 88.25 88 ARG A CA 1
ATOM 692 C C . ARG A 1 88 ? -4.966 -5.294 -10.457 1.00 88.25 88 ARG A C 1
ATOM 694 O O . ARG A 1 88 ? -6.145 -5.055 -10.702 1.00 88.25 88 ARG A O 1
ATOM 701 N N . PHE A 1 89 ? -4.451 -6.515 -10.413 1.00 89.81 89 PHE A N 1
ATOM 702 C CA . PHE A 1 89 ? -5.250 -7.728 -10.500 1.00 89.81 89 PHE A CA 1
ATOM 703 C C . PHE A 1 89 ? -5.560 -8.210 -9.085 1.00 89.81 89 PHE A C 1
ATOM 705 O O . PHE A 1 89 ? -4.685 -8.223 -8.217 1.00 89.81 89 PHE A O 1
ATOM 712 N N . VAL A 1 90 ? -6.813 -8.578 -8.850 1.00 88.38 90 VAL A N 1
ATOM 713 C CA . VAL A 1 90 ? -7.266 -9.189 -7.601 1.00 88.38 90 VAL A CA 1
ATOM 714 C C . VAL A 1 90 ? -7.950 -10.502 -7.935 1.00 88.38 90 VAL A C 1
ATOM 716 O O . VAL A 1 90 ? -8.595 -10.616 -8.978 1.00 88.38 90 VAL A O 1
ATOM 719 N N . ASP A 1 91 ? -7.789 -11.488 -7.060 1.00 90.75 91 ASP A N 1
ATOM 720 C CA . ASP A 1 91 ? -8.456 -12.773 -7.219 1.00 90.75 91 ASP A CA 1
ATOM 721 C C . ASP A 1 91 ? -9.980 -12.595 -7.141 1.00 90.75 91 ASP A C 1
ATOM 723 O O . ASP A 1 91 ? -10.470 -11.724 -6.412 1.00 90.75 91 ASP A O 1
ATOM 727 N N . ILE A 1 92 ? -10.722 -13.420 -7.876 1.00 88.06 92 ILE A N 1
ATOM 728 C CA . ILE A 1 92 ? -12.184 -13.375 -7.925 1.00 88.06 92 ILE A CA 1
ATOM 729 C C . ILE A 1 92 ? -12.826 -13.609 -6.547 1.00 88.06 92 ILE A C 1
ATOM 731 O O . ILE A 1 92 ? -13.908 -13.079 -6.278 1.00 88.06 92 ILE A O 1
ATOM 735 N N . ASP A 1 93 ? -12.134 -14.335 -5.669 1.00 93.25 93 ASP A N 1
ATOM 736 C CA . ASP A 1 93 ? -12.551 -14.639 -4.305 1.00 93.25 93 ASP A CA 1
ATOM 737 C C . ASP A 1 93 ? -11.982 -13.655 -3.270 1.00 93.25 93 ASP A C 1
ATOM 739 O O . ASP A 1 93 ? -12.182 -13.825 -2.064 1.00 93.25 93 ASP A O 1
ATOM 743 N N . SER A 1 94 ? -11.313 -12.585 -3.718 1.00 92.25 94 SER A N 1
ATOM 744 C CA . SER A 1 94 ? -10.819 -11.526 -2.833 1.00 92.25 94 SER A CA 1
ATOM 745 C C . SER A 1 94 ? -11.967 -10.846 -2.088 1.00 92.25 94 SER A C 1
ATOM 747 O O . SER A 1 94 ? -12.995 -10.479 -2.669 1.00 92.25 94 SER A O 1
ATOM 749 N N . ARG A 1 95 ? -11.757 -10.619 -0.790 1.00 93.81 95 ARG A N 1
ATOM 750 C CA . ARG A 1 95 ? -12.736 -10.015 0.116 1.00 93.81 95 ARG A CA 1
ATOM 751 C C . ARG A 1 95 ? -12.259 -8.667 0.632 1.00 93.81 95 ARG A C 1
ATOM 753 O O . ARG A 1 95 ? -11.060 -8.433 0.774 1.00 93.81 95 ARG A O 1
ATOM 760 N N . TYR A 1 96 ? -13.216 -7.791 0.895 1.00 92.75 96 TYR A N 1
ATOM 761 C CA . TYR A 1 96 ? -12.979 -6.500 1.511 1.00 92.75 96 TYR A CA 1
ATOM 762 C C . TYR A 1 96 ? -12.574 -6.667 2.982 1.00 92.75 96 TYR A C 1
ATOM 764 O O . TYR A 1 96 ? -13.189 -7.444 3.708 1.00 92.75 96 TYR A O 1
ATOM 772 N N . ASP A 1 97 ? -11.540 -5.934 3.390 1.00 91.56 97 ASP A N 1
ATOM 773 C CA . ASP A 1 97 ? -10.998 -5.890 4.752 1.00 91.56 97 ASP A CA 1
ATOM 774 C C . ASP A 1 97 ? -11.361 -4.527 5.350 1.00 91.56 97 ASP A C 1
ATOM 776 O O . ASP A 1 97 ? -10.701 -3.513 5.088 1.00 91.56 97 ASP A O 1
ATOM 780 N N . LEU A 1 98 ? -12.464 -4.494 6.100 1.00 89.88 98 LEU A N 1
ATOM 781 C CA . LEU A 1 98 ? -13.010 -3.261 6.659 1.00 89.88 98 LEU A CA 1
ATOM 782 C C . LEU A 1 98 ? -12.086 -2.680 7.727 1.00 89.88 98 LEU A C 1
ATOM 784 O O . LEU A 1 98 ? -11.982 -1.459 7.852 1.00 89.88 98 LEU A O 1
ATOM 788 N N . THR A 1 99 ? -11.418 -3.537 8.499 1.00 87.56 99 THR A N 1
ATOM 789 C CA . THR A 1 99 ? -10.495 -3.106 9.550 1.00 87.56 99 THR A CA 1
ATOM 790 C C . THR A 1 99 ? -9.349 -2.308 8.949 1.00 87.56 99 THR A C 1
ATOM 792 O O . THR A 1 99 ? -9.112 -1.176 9.372 1.00 87.56 99 THR A O 1
ATOM 795 N N . ARG A 1 100 ? -8.687 -2.846 7.918 1.00 86.75 100 ARG A N 1
ATOM 796 C CA . ARG A 1 100 ? -7.600 -2.131 7.243 1.00 86.75 100 ARG A CA 1
ATOM 797 C C . ARG A 1 100 ? -8.107 -0.885 6.522 1.00 86.75 100 ARG A C 1
ATOM 799 O O . ARG A 1 100 ? -7.445 0.146 6.573 1.00 86.75 100 ARG A O 1
ATOM 806 N N . ALA A 1 101 ? -9.278 -0.943 5.889 1.00 89.44 101 ALA A N 1
ATOM 807 C CA . ALA A 1 101 ? -9.857 0.222 5.224 1.00 89.44 101 ALA A CA 1
ATOM 808 C C . ALA A 1 101 ? -10.117 1.388 6.195 1.00 89.44 101 ALA A C 1
ATOM 810 O O . ALA A 1 101 ? -9.750 2.519 5.894 1.00 89.44 101 ALA A O 1
ATOM 811 N N . LYS A 1 102 ? -10.661 1.116 7.387 1.00 86.50 102 LYS A N 1
ATOM 812 C CA . LYS A 1 102 ? -10.840 2.134 8.436 1.00 86.50 102 LYS A CA 1
ATOM 813 C C . LYS A 1 102 ? -9.511 2.663 8.976 1.00 86.50 102 LYS A C 1
ATOM 815 O O . LYS A 1 102 ? -9.419 3.844 9.297 1.00 86.50 102 LYS A O 1
ATOM 820 N N . GLY A 1 103 ? -8.484 1.816 9.052 1.00 86.31 103 GLY A N 1
ATOM 821 C CA . GLY A 1 103 ? -7.124 2.237 9.403 1.00 86.31 103 GLY A CA 1
ATOM 822 C C . GLY A 1 103 ? -6.564 3.288 8.438 1.00 86.31 103 GLY A C 1
ATOM 823 O O . GLY A 1 103 ? -5.933 4.251 8.866 1.00 86.31 103 GLY A O 1
ATOM 824 N N . LEU A 1 104 ? -6.872 3.179 7.139 1.00 86.62 104 LEU A N 1
ATOM 825 C CA . LEU A 1 104 ? -6.485 4.185 6.138 1.00 86.62 104 LEU A CA 1
ATOM 826 C C . LEU A 1 104 ? -7.180 5.541 6.330 1.00 86.62 104 LEU A C 1
ATOM 828 O O . LEU A 1 104 ? -6.645 6.554 5.886 1.00 86.62 104 LEU A O 1
ATOM 832 N N . ASP A 1 105 ? -8.335 5.574 6.996 1.00 89.19 105 ASP A N 1
ATOM 833 C CA . ASP A 1 105 ? -9.085 6.803 7.279 1.00 89.19 105 ASP A CA 1
ATOM 834 C C . ASP A 1 105 ? -8.637 7.502 8.568 1.00 89.19 105 ASP A C 1
ATOM 836 O O . ASP A 1 105 ? -9.040 8.638 8.816 1.00 89.19 105 ASP A O 1
ATOM 840 N N . PHE A 1 106 ? -7.799 6.855 9.385 1.00 89.38 106 PHE A N 1
ATOM 841 C CA . PHE A 1 106 ? -7.273 7.427 10.623 1.00 89.38 106 PHE A CA 1
ATOM 842 C C . PHE A 1 106 ? -6.660 8.829 10.431 1.00 89.38 106 PHE A C 1
ATOM 844 O O . PHE A 1 106 ? -7.099 9.754 11.121 1.00 89.38 106 PHE A O 1
ATOM 851 N N . PRO A 1 107 ? -5.710 9.049 9.499 1.00 89.56 107 PRO A N 1
ATOM 852 C CA . PRO A 1 107 ? -5.084 10.359 9.364 1.00 89.56 107 PRO A CA 1
ATOM 853 C C . PRO A 1 107 ? -6.049 11.450 8.881 1.00 89.56 107 PRO A C 1
ATOM 855 O O . PRO A 1 107 ? -5.934 12.601 9.297 1.00 89.56 107 PRO A O 1
ATOM 858 N N . ASP A 1 108 ? -7.041 11.092 8.067 1.00 91.00 108 ASP A N 1
ATOM 859 C CA . ASP A 1 108 ? -8.081 12.022 7.622 1.00 91.00 108 ASP A CA 1
ATOM 860 C C . ASP A 1 108 ? -8.968 12.431 8.805 1.00 91.00 108 ASP A C 1
ATOM 862 O O . ASP A 1 108 ? -9.162 13.612 9.083 1.00 91.00 108 ASP A O 1
ATOM 866 N N . LYS A 1 109 ? -9.420 11.443 9.587 1.00 91.31 109 LYS A N 1
ATOM 867 C CA . LYS A 1 109 ? -10.310 11.646 10.733 1.00 91.31 109 LYS A CA 1
ATOM 868 C C . LYS A 1 109 ? -9.694 12.514 11.833 1.00 91.31 109 LYS A C 1
ATOM 870 O O . LYS A 1 109 ? -10.411 13.322 12.418 1.00 91.31 109 LYS A O 1
ATOM 875 N N . TYR A 1 110 ? -8.418 12.308 12.155 1.00 90.31 110 TYR A N 1
ATOM 876 C CA . TYR A 1 110 ? -7.786 12.944 13.318 1.00 90.31 110 TYR A CA 1
ATOM 877 C C . TYR A 1 110 ? -6.876 14.125 12.969 1.00 90.31 110 TYR A C 1
ATOM 879 O O . TYR A 1 110 ? -6.673 14.988 13.818 1.00 90.31 110 TYR A O 1
ATOM 887 N N . PHE A 1 111 ? -6.365 14.202 11.737 1.00 91.12 111 PHE A N 1
ATOM 888 C CA . PHE A 1 111 ? -5.436 15.259 11.323 1.00 91.12 111 PHE A CA 1
ATOM 889 C C . PHE A 1 111 ? -5.920 16.071 10.114 1.00 91.12 111 PHE A C 1
ATOM 891 O O . PHE A 1 111 ? -5.226 16.996 9.698 1.00 91.12 111 PHE A O 1
ATOM 898 N N . GLY A 1 112 ? -7.069 15.732 9.513 1.00 90.38 112 GLY A N 1
ATOM 899 C CA . GLY A 1 112 ? -7.501 16.331 8.246 1.00 90.38 112 GLY A CA 1
ATOM 900 C C . GLY A 1 112 ? -6.531 16.036 7.097 1.00 90.38 112 GLY A C 1
ATOM 901 O O . GLY A 1 112 ? -6.402 16.839 6.174 1.00 90.38 112 GLY A O 1
ATOM 902 N N . HIS A 1 113 ? -5.799 14.918 7.185 1.00 87.38 113 HIS A N 1
ATOM 903 C CA . HIS A 1 113 ? -4.824 14.485 6.191 1.00 87.38 113 HIS A CA 1
ATOM 904 C C . HIS A 1 113 ? -5.424 13.359 5.330 1.00 87.38 113 HIS A C 1
ATOM 906 O O . HIS A 1 113 ? -5.355 12.188 5.722 1.00 87.38 113 HIS A O 1
ATOM 912 N N . PRO A 1 114 ? -6.049 13.687 4.181 1.00 85.88 114 PRO A N 1
ATOM 913 C CA . PRO A 1 114 ? -6.768 12.707 3.383 1.00 85.88 114 PRO A CA 1
ATOM 914 C C . PRO A 1 114 ? -5.817 11.670 2.771 1.00 85.88 114 PRO A C 1
ATOM 916 O O . PRO A 1 114 ? -4.667 11.985 2.449 1.00 85.88 114 PRO A O 1
ATOM 919 N N . PRO A 1 115 ? -6.289 10.430 2.557 1.00 81.56 115 PRO A N 1
ATOM 920 C CA . PRO A 1 115 ? -5.508 9.417 1.864 1.00 81.56 115 PRO A CA 1
ATOM 921 C C . PRO A 1 115 ? -5.248 9.827 0.408 1.00 81.56 115 PRO A C 1
ATOM 923 O O . PRO A 1 115 ? -5.997 10.597 -0.192 1.00 81.56 115 PRO A O 1
ATOM 926 N N . SER A 1 116 ? -4.224 9.231 -0.205 1.00 80.00 116 SER A N 1
ATOM 927 C CA . SER A 1 116 ? -3.885 9.455 -1.620 1.00 80.00 116 SER A CA 1
ATOM 928 C C . SER A 1 116 ? -4.966 8.991 -2.605 1.00 80.00 116 SER A C 1
ATOM 930 O O . SER A 1 116 ? -4.908 9.315 -3.790 1.00 80.00 116 SER A O 1
ATOM 932 N N . SER A 1 117 ? -5.946 8.214 -2.139 1.00 84.44 117 SER A N 1
ATOM 933 C CA . SER A 1 117 ? -7.092 7.756 -2.917 1.00 84.44 117 SER A CA 1
ATOM 934 C C . SER A 1 117 ? -8.284 7.466 -2.005 1.00 84.44 117 SER A C 1
ATOM 936 O O . SER A 1 117 ? -8.115 7.006 -0.878 1.00 84.44 117 SER A O 1
ATOM 938 N N . ASP A 1 118 ? -9.495 7.672 -2.523 1.00 85.75 118 ASP A N 1
ATOM 939 C CA . ASP A 1 118 ? -10.766 7.302 -1.894 1.00 85.75 118 ASP A CA 1
ATOM 940 C C . ASP A 1 118 ? -11.245 5.888 -2.283 1.00 85.75 118 ASP A C 1
ATOM 942 O O . ASP A 1 118 ? -12.357 5.482 -1.935 1.00 85.75 118 ASP A O 1
ATOM 946 N N . PHE A 1 119 ? -10.426 5.128 -3.022 1.00 86.00 119 PHE A N 1
ATOM 947 C CA . PHE A 1 119 ? -10.818 3.848 -3.609 1.00 86.00 119 PHE A CA 1
ATOM 948 C C . PHE A 1 119 ? -11.376 2.870 -2.571 1.00 86.00 119 PHE A C 1
ATOM 950 O O . PHE A 1 119 ? -12.428 2.278 -2.808 1.00 86.00 119 PHE A O 1
ATOM 957 N N . HIS A 1 120 ? -10.732 2.722 -1.405 1.00 87.38 120 HIS A N 1
ATOM 958 C CA . HIS A 1 120 ? -11.193 1.794 -0.361 1.00 87.38 120 HIS A CA 1
ATOM 959 C C . HIS A 1 120 ? -12.601 2.132 0.134 1.00 87.38 120 HIS A C 1
ATOM 961 O O . HIS A 1 120 ? -13.396 1.216 0.316 1.00 87.38 120 HIS A O 1
ATOM 967 N N . ARG A 1 121 ? -12.953 3.422 0.239 1.00 87.44 121 ARG A N 1
ATOM 968 C CA . ARG A 1 121 ? -14.297 3.879 0.640 1.00 87.44 121 ARG A CA 1
ATOM 969 C C . ARG A 1 121 ? -15.371 3.515 -0.387 1.00 87.44 121 ARG A C 1
ATOM 971 O O . ARG A 1 121 ? -16.532 3.328 -0.026 1.00 87.44 121 ARG A O 1
ATOM 978 N N . ARG A 1 122 ? -14.987 3.430 -1.666 1.00 87.38 122 ARG A N 1
ATOM 979 C CA . ARG A 1 122 ? -15.885 3.158 -2.799 1.00 87.38 122 ARG A CA 1
ATOM 980 C C . ARG A 1 122 ? -16.117 1.670 -3.048 1.00 87.38 122 ARG A C 1
ATOM 982 O O . ARG A 1 122 ? -17.153 1.320 -3.606 1.00 87.38 122 ARG A O 1
ATOM 989 N N . VAL A 1 123 ? -15.181 0.801 -2.657 1.00 87.75 123 VAL A N 1
ATOM 990 C CA . VAL A 1 123 ? -15.304 -0.653 -2.861 1.00 87.75 123 VAL A CA 1
ATOM 991 C C . VAL A 1 123 ? -16.469 -1.214 -2.044 1.00 87.75 123 VAL A C 1
ATOM 993 O O . VAL A 1 123 ? -17.411 -1.770 -2.599 1.00 87.75 123 VAL A O 1
ATOM 996 N N . SER A 1 124 ? -16.431 -1.099 -0.721 1.00 87.69 124 SER A N 1
ATOM 997 C CA . SER A 1 124 ? -17.466 -1.682 0.132 1.00 87.69 124 SER A CA 1
ATOM 998 C C . SER A 1 124 ? -17.490 -1.013 1.503 1.00 87.69 124 SER A C 1
ATOM 1000 O O . SER A 1 124 ? -16.548 -0.340 1.911 1.00 87.69 124 SER A O 1
ATOM 1002 N N . GLN A 1 125 ? -18.593 -1.208 2.217 1.00 86.19 125 GLN A N 1
ATOM 1003 C CA . GLN A 1 125 ? -18.761 -0.841 3.622 1.00 86.19 125 GLN A CA 1
ATOM 1004 C C . GLN A 1 125 ? -18.925 -2.080 4.523 1.00 86.19 125 GLN A C 1
ATOM 1006 O O . GLN A 1 125 ? -19.002 -1.951 5.743 1.00 86.19 125 GLN A O 1
ATOM 1011 N N . GLN A 1 126 ? -18.976 -3.283 3.938 1.00 91.75 126 GLN A N 1
ATOM 1012 C CA . GLN A 1 126 ? -19.235 -4.535 4.640 1.00 91.75 126 GLN A CA 1
ATOM 1013 C C . GLN A 1 126 ? -17.986 -5.416 4.652 1.00 91.75 126 GLN A C 1
ATOM 1015 O O . GLN A 1 126 ? -17.484 -5.830 3.606 1.00 91.75 126 GLN A O 1
ATOM 1020 N N . ASP A 1 127 ? -17.513 -5.738 5.855 1.00 94.25 127 ASP A N 1
ATOM 1021 C CA . ASP A 1 127 ? -16.377 -6.636 6.039 1.00 94.25 127 ASP A CA 1
ATOM 1022 C C . ASP A 1 127 ? -16.636 -8.018 5.424 1.00 94.25 127 ASP A C 1
ATOM 1024 O O . ASP A 1 127 ? -17.749 -8.551 5.488 1.00 94.25 127 ASP A O 1
ATOM 1028 N N . GLY A 1 128 ? -15.615 -8.591 4.788 1.00 94.25 128 GLY A N 1
ATOM 1029 C CA . GLY A 1 128 ? -15.690 -9.912 4.172 1.00 94.25 128 GLY A CA 1
ATOM 1030 C C . GLY A 1 128 ? -16.500 -9.983 2.870 1.00 94.25 128 GLY A C 1
ATOM 1031 O O . GLY A 1 128 ? -16.545 -11.054 2.250 1.00 94.25 128 GLY A O 1
ATOM 1032 N N . GLN A 1 129 ? -17.117 -8.884 2.414 1.00 94.19 129 GLN A N 1
ATOM 1033 C CA . GLN A 1 129 ? -17.829 -8.855 1.136 1.00 94.19 129 GLN A CA 1
ATOM 1034 C C . GLN A 1 129 ? -16.856 -9.115 -0.018 1.00 94.19 129 GLN A C 1
ATOM 1036 O O . GLN A 1 129 ? -15.740 -8.597 -0.037 1.00 94.19 129 GLN A O 1
ATOM 1041 N N . PHE A 1 130 ? -17.279 -9.906 -1.004 1.00 92.56 130 PHE A N 1
ATOM 1042 C CA . PHE A 1 130 ? -16.497 -10.106 -2.217 1.00 92.56 130 PHE A CA 1
ATOM 1043 C C . PHE A 1 130 ? -16.295 -8.789 -2.970 1.00 92.56 130 PHE A C 1
ATOM 1045 O O . PHE A 1 130 ? -17.254 -8.078 -3.271 1.00 92.56 130 PHE A O 1
ATOM 1052 N N . ILE A 1 131 ? -15.047 -8.500 -3.346 1.00 90.56 131 ILE A N 1
ATOM 1053 C CA . ILE A 1 131 ? -14.704 -7.276 -4.080 1.00 90.56 131 ILE A CA 1
ATOM 1054 C C . ILE A 1 131 ? -15.389 -7.256 -5.451 1.00 90.56 131 ILE A C 1
ATOM 1056 O O . ILE A 1 131 ? -15.829 -6.200 -5.889 1.00 90.56 131 ILE A O 1
ATOM 1060 N N . ARG A 1 132 ? -15.564 -8.405 -6.115 1.00 87.12 132 ARG A N 1
ATOM 1061 C CA . ARG A 1 132 ? -16.289 -8.489 -7.400 1.00 87.12 132 ARG A CA 1
ATOM 1062 C C . ARG A 1 132 ? -17.749 -8.018 -7.328 1.00 87.12 132 ARG A C 1
ATOM 1064 O O . ARG A 1 132 ? -18.310 -7.639 -8.351 1.00 87.12 132 ARG A O 1
ATOM 1071 N N . ASP A 1 133 ? -18.343 -8.030 -6.135 1.00 87.19 133 ASP A N 1
ATOM 1072 C CA . ASP A 1 133 ? -19.731 -7.629 -5.886 1.00 87.19 133 ASP A CA 1
ATOM 1073 C C . ASP A 1 133 ? -19.825 -6.198 -5.324 1.00 87.19 133 ASP A C 1
ATOM 1075 O O . ASP A 1 133 ? -20.880 -5.774 -4.854 1.00 87.19 133 ASP A O 1
ATOM 1079 N N . SER A 1 134 ? -18.718 -5.450 -5.368 1.00 85.31 134 SER A N 1
ATOM 1080 C CA . SER A 1 134 ? -18.655 -4.046 -4.959 1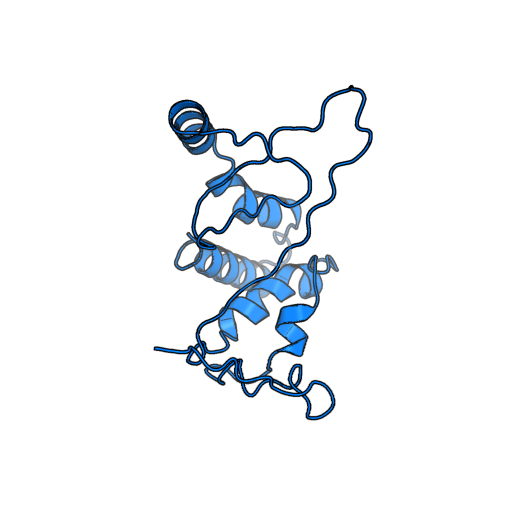.00 85.31 134 SER A CA 1
ATOM 1081 C C . SER A 1 134 ? -19.432 -3.109 -5.883 1.00 85.31 134 SER A C 1
ATOM 1083 O O . SER A 1 134 ? -19.633 -3.369 -7.071 1.00 85.31 134 SER A O 1
ATOM 1085 N N . LEU A 1 135 ? -19.792 -1.947 -5.332 1.00 76.12 135 LEU A N 1
ATOM 1086 C CA . LEU A 1 135 ? -20.540 -0.896 -6.029 1.00 76.12 135 LEU A CA 1
ATOM 1087 C C . LEU A 1 135 ? -19.763 -0.279 -7.202 1.00 76.12 135 LEU A C 1
ATOM 1089 O O . LEU A 1 135 ? -20.371 0.261 -8.125 1.00 76.12 135 LEU A O 1
ATOM 1093 N N . ILE A 1 136 ? -18.429 -0.384 -7.201 1.00 80.88 136 ILE A N 1
ATOM 1094 C CA . ILE A 1 136 ? -17.591 0.095 -8.310 1.00 80.88 136 ILE A CA 1
ATOM 1095 C C . ILE A 1 136 ? -17.777 -0.725 -9.594 1.00 80.88 136 ILE A C 1
ATOM 1097 O O . ILE A 1 136 ? -17.494 -0.214 -10.672 1.00 80.88 136 ILE A O 1
ATOM 1101 N N . PHE A 1 137 ? -18.291 -1.956 -9.504 1.00 77.06 137 PHE A N 1
ATOM 1102 C CA . PHE A 1 137 ? -18.599 -2.811 -10.655 1.00 77.06 137 PHE A CA 1
ATOM 1103 C C . PHE A 1 137 ? -20.099 -2.793 -10.998 1.00 77.06 137 PHE A C 1
ATOM 1105 O O . PHE A 1 137 ? -20.689 -3.836 -11.294 1.00 77.06 137 PHE A O 1
ATOM 1112 N N . SER A 1 138 ? -20.706 -1.598 -10.929 1.00 65.38 138 SER A N 1
ATOM 1113 C CA . SER A 1 138 ? -22.080 -1.296 -11.364 1.00 65.38 138 SER A CA 1
ATOM 1114 C C . SER A 1 138 ? -22.379 -1.877 -12.759 1.00 65.38 138 SER A C 1
ATOM 1116 O O . SER A 1 138 ? -21.461 -1.965 -13.575 1.00 65.38 138 SER A O 1
ATOM 1118 N N . PRO A 1 139 ? -23.643 -2.225 -13.086 1.00 61.44 139 PRO A N 1
ATOM 1119 C CA . PRO A 1 139 ? -24.038 -2.660 -14.430 1.00 61.44 139 PRO A CA 1
ATOM 1120 C C . PRO A 1 139 ? -23.597 -1.724 -15.571 1.00 61.44 139 PRO A C 1
ATOM 1122 O O . PRO A 1 139 ? -23.496 -2.168 -16.712 1.00 61.44 139 PRO A O 1
ATOM 1125 N N . GLU A 1 140 ? -23.307 -0.455 -15.272 1.00 62.03 140 GLU A N 1
ATOM 1126 C CA . GLU A 1 140 ? -22.748 0.523 -16.218 1.00 62.03 140 GLU A CA 1
ATOM 1127 C C . GLU A 1 140 ? -21.301 0.208 -16.652 1.00 62.03 140 GLU A C 1
ATOM 1129 O O . GLU A 1 140 ? -20.869 0.637 -17.721 1.00 62.03 140 GLU A O 1
ATOM 1134 N N . PHE A 1 141 ? -20.564 -0.581 -15.864 1.00 63.25 141 PHE A N 1
ATOM 1135 C CA . PHE A 1 141 ? -19.229 -1.089 -16.178 1.00 63.25 141 PHE A CA 1
ATOM 1136 C C . PHE A 1 141 ? -19.326 -2.587 -16.506 1.00 63.25 141 PHE A C 1
ATOM 1138 O O . PHE A 1 141 ? -19.241 -3.432 -15.608 1.00 63.25 141 PHE A O 1
ATOM 1145 N N . PRO A 1 142 ? -19.538 -2.957 -17.784 1.00 58.91 142 PRO A N 1
ATOM 1146 C CA . PRO A 1 142 ? -19.828 -4.333 -18.156 1.00 58.91 142 PRO A CA 1
ATOM 1147 C C . PRO A 1 142 ? -18.692 -5.275 -17.749 1.00 58.91 142 PRO A C 1
ATOM 1149 O O . PRO A 1 142 ? -17.535 -5.111 -18.142 1.00 58.91 142 PRO A O 1
ATOM 1152 N N . ARG A 1 143 ? -19.044 -6.311 -16.982 1.00 68.81 143 ARG A N 1
ATOM 1153 C CA . ARG A 1 143 ? -18.136 -7.405 -16.627 1.00 68.81 143 ARG A CA 1
ATOM 1154 C C . ARG A 1 143 ? -17.763 -8.159 -17.902 1.00 68.81 143 ARG A C 1
ATOM 1156 O O . ARG A 1 143 ? -18.594 -8.857 -18.481 1.00 68.81 143 ARG A O 1
ATOM 1163 N N . LYS A 1 144 ? -16.511 -8.043 -18.341 1.00 68.12 144 LYS A N 1
ATOM 1164 C CA . LYS A 1 144 ? -15.993 -8.838 -19.455 1.00 68.12 144 LYS A CA 1
ATOM 1165 C C . LYS A 1 144 ? -15.282 -10.066 -18.903 1.00 68.12 144 LYS A C 1
ATOM 1167 O O . LYS A 1 144 ? -14.154 -9.976 -18.433 1.00 68.12 144 LYS A O 1
ATOM 1172 N N . LEU A 1 145 ? -15.945 -11.217 -18.971 1.00 67.75 145 LEU A N 1
ATOM 1173 C CA . LEU A 1 145 ? -15.271 -12.496 -18.771 1.00 67.75 145 LEU A CA 1
ATOM 1174 C C . LEU A 1 145 ? -14.378 -12.746 -19.988 1.00 67.75 145 LEU A C 1
ATOM 1176 O O . LEU A 1 145 ? -14.867 -12.891 -21.111 1.00 67.75 145 LEU A O 1
ATOM 1180 N N . LEU A 1 146 ? -13.065 -12.741 -19.774 1.00 70.44 146 LEU A N 1
ATOM 1181 C CA . LEU A 1 146 ? -12.117 -13.161 -20.794 1.00 70.44 146 LEU A CA 1
ATOM 1182 C C . LEU A 1 146 ? -12.176 -14.687 -20.862 1.00 70.44 146 LEU A C 1
ATOM 1184 O O . LEU A 1 146 ? -11.881 -15.364 -19.880 1.00 70.44 146 LEU A O 1
ATOM 1188 N N . LYS A 1 147 ? -12.596 -15.228 -22.009 1.00 66.69 147 LYS A N 1
ATOM 1189 C CA . LYS A 1 147 ? -12.430 -16.656 -22.278 1.00 66.69 147 LYS A CA 1
ATOM 1190 C C . LYS A 1 147 ? -10.935 -16.935 -22.360 1.00 66.69 147 LYS A C 1
ATOM 1192 O O . LYS A 1 147 ? -10.262 -16.388 -23.231 1.00 66.69 147 LYS A O 1
ATOM 1197 N N . VAL A 1 148 ? -10.437 -17.756 -21.445 1.00 67.88 148 VAL A N 1
ATOM 1198 C CA . VAL A 1 148 ? -9.143 -18.411 -21.612 1.00 67.88 148 VAL A CA 1
ATOM 1199 C C . VAL A 1 148 ? -9.399 -19.527 -22.616 1.00 67.88 148 VAL A C 1
ATOM 1201 O O . VAL A 1 148 ? -10.253 -20.378 -22.378 1.00 67.88 148 VAL A O 1
ATOM 1204 N N . ASN A 1 149 ? -8.780 -19.438 -23.790 1.00 61.75 149 ASN A N 1
ATOM 1205 C CA . ASN A 1 149 ? -8.761 -20.574 -24.700 1.00 61.75 149 ASN A CA 1
ATOM 1206 C C . ASN A 1 149 ? -7.731 -21.553 -24.132 1.00 61.75 149 ASN A C 1
ATOM 1208 O O . ASN A 1 149 ? -6.583 -21.146 -23.936 1.00 61.75 149 ASN A O 1
ATOM 1212 N N . ASP A 1 150 ? -8.176 -22.771 -23.830 1.00 56.22 150 ASP A N 1
ATOM 1213 C CA . ASP A 1 150 ? -7.307 -23.896 -23.471 1.00 56.22 150 ASP A CA 1
ATOM 1214 C C . ASP A 1 150 ? -6.395 -24.298 -24.644 1.00 56.22 150 ASP A C 1
ATOM 1216 O O . ASP A 1 150 ? -6.855 -24.217 -25.813 1.00 56.22 150 ASP A O 1
#

Sequence (150 aa):
MYSDIDPAIDKMMQSIAENDPENLDLQSYLELRHSVLNSSAISTLLEYFKCTDAFVPGDVFIFNKNVIHVSEPLLEGPIETRTAFVMRFVDIDSRYDLTRAKGLDFPDKYFGHPPSSDFHRRVSQQDGQFIRDSLIFSPEFPRKLLKVND

Foldseek 3Di:
DLVPQLLVLLVVLVCCVVPPVVPNDPVVSVCSVPCVLVPPVNVVVCVVPPDDDDDDPPDDDDDDPPDRDDDDDDDDDPDPDDDDDDDDDDDQQDWQAQSVLVSQCVCCVSPVPHHPDCVSVQQDNDGRHGSCPTPVCPVVNPDDDDDDDD

Organism: NCBI:txid66269

Radius of gyration: 19.4 Å; chains: 1; bounding box: 47×40×51 Å